Protein AF-A0A6L6IZ62-F1 (afdb_monomer)

Solvent-accessible surface area (backbone atoms only — not comparable to full-atom values): 7075 Å² total; per-residue (Å²): 134,86,84,84,85,83,87,77,83,88,83,83,92,85,78,90,71,79,88,79,75,77,85,78,72,83,79,80,79,74,81,73,84,74,81,73,81,74,70,84,75,71,95,59,83,55,82,90,73,65,80,61,50,78,47,76,45,96,88,47,32,35,36,32,36,42,96,71,54,16,35,40,32,27,46,68,90,47,64,41,81,75,48,75,47,70,59,68,54,87,62,54,58,56,51,45,40,56,57,46,65,77,110

Radius of gyration: 28.33 Å; Cα contacts (8 Å, |Δi|>4): 103; chains: 1; bounding box: 62×55×49 Å

Structure (mmCIF, N/CA/C/O backbone):
data_AF-A0A6L6IZ62-F1
#
_entry.id   AF-A0A6L6IZ62-F1
#
loop_
_atom_site.group_PDB
_atom_site.id
_atom_site.type_symbol
_atom_site.label_atom_id
_atom_site.label_alt_id
_atom_site.label_comp_id
_atom_site.label_asym_id
_atom_site.label_entity_id
_atom_site.label_seq_id
_atom_site.pdbx_PDB_ins_code
_atom_site.Cartn_x
_atom_site.Cartn_y
_atom_site.Cartn_z
_atom_site.occupancy
_atom_site.B_iso_or_equiv
_atom_site.auth_seq_id
_atom_site.auth_comp_id
_atom_site.auth_asym_id
_atom_site.auth_atom_id
_atom_site.pdbx_PDB_model_num
ATOM 1 N N . MET A 1 1 ? -10.190 -38.058 39.379 1.00 40.31 1 MET A N 1
ATOM 2 C CA . MET A 1 1 ? -9.779 -39.456 39.107 1.00 40.31 1 MET A CA 1
ATOM 3 C C .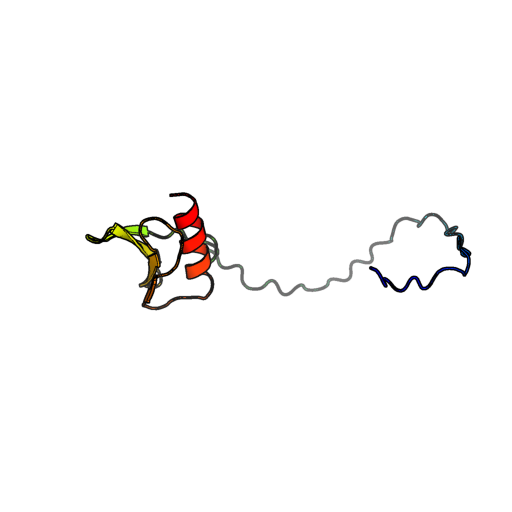 MET A 1 1 ? -9.278 -39.472 37.659 1.00 40.31 1 MET A C 1
ATOM 5 O O . MET A 1 1 ? -10.104 -39.355 36.773 1.00 40.31 1 MET A O 1
ATOM 9 N N . MET A 1 2 ? -8.003 -39.166 37.371 1.00 42.72 2 MET A N 1
ATOM 10 C CA . MET A 1 2 ? -6.815 -40.053 37.411 1.00 42.72 2 MET A CA 1
ATOM 11 C C . MET A 1 2 ? -7.043 -41.255 36.474 1.00 42.72 2 MET A C 1
ATOM 13 O O . MET A 1 2 ? -7.939 -42.040 36.743 1.00 42.72 2 MET A O 1
ATOM 17 N N . THR A 1 3 ? -6.378 -41.355 35.317 1.00 46.62 3 THR A N 1
ATOM 18 C CA . THR A 1 3 ? -5.015 -41.909 35.233 1.00 46.62 3 THR A CA 1
ATOM 19 C C . THR A 1 3 ? -4.121 -41.255 34.167 1.00 46.62 3 THR A C 1
ATOM 21 O O . THR A 1 3 ? -4.279 -41.468 32.966 1.00 46.62 3 THR A O 1
ATOM 24 N N . ILE A 1 4 ? -3.110 -40.541 34.655 1.00 54.00 4 ILE A N 1
ATOM 25 C CA . ILE A 1 4 ? -1.812 -40.318 34.009 1.00 54.00 4 ILE A CA 1
ATOM 26 C C . ILE A 1 4 ? -1.065 -41.660 34.023 1.00 54.00 4 ILE A C 1
ATOM 28 O O . ILE A 1 4 ? -1.072 -42.341 35.048 1.00 54.00 4 ILE A O 1
ATOM 32 N N . ARG A 1 5 ? -0.433 -42.056 32.912 1.00 52.59 5 ARG A N 1
ATOM 33 C CA . ARG A 1 5 ? 0.496 -43.198 32.877 1.00 52.59 5 ARG A CA 1
ATOM 34 C C . ARG A 1 5 ? 1.935 -42.695 33.051 1.00 52.59 5 ARG A C 1
ATOM 36 O O . ARG A 1 5 ? 2.431 -42.035 32.142 1.00 52.59 5 ARG A O 1
ATOM 43 N N . PRO A 1 6 ? 2.611 -43.008 34.169 1.00 51.81 6 PRO A N 1
ATOM 44 C CA . PRO A 1 6 ? 4.042 -42.812 34.321 1.00 51.81 6 PRO A CA 1
ATOM 45 C C . PRO A 1 6 ? 4.764 -44.078 33.842 1.00 51.81 6 PRO A C 1
ATOM 47 O O . PRO A 1 6 ? 4.600 -45.145 34.430 1.00 51.81 6 PRO A O 1
ATOM 50 N N . ILE A 1 7 ? 5.567 -43.983 32.783 1.00 59.22 7 ILE A N 1
ATOM 51 C CA . ILE A 1 7 ? 6.606 -44.987 32.528 1.00 59.22 7 ILE A CA 1
ATOM 52 C C . ILE A 1 7 ? 7.888 -44.400 33.093 1.00 59.22 7 ILE A C 1
ATOM 54 O O . ILE A 1 7 ? 8.516 -43.511 32.524 1.00 59.22 7 ILE A O 1
ATOM 58 N N . ALA A 1 8 ? 8.165 -44.850 34.308 1.00 49.28 8 ALA A N 1
ATOM 59 C CA . ALA A 1 8 ? 9.335 -44.523 35.077 1.00 49.28 8 ALA A CA 1
ATOM 60 C C . ALA A 1 8 ? 10.532 -45.373 34.625 1.00 49.28 8 ALA A C 1
ATOM 62 O O . ALA A 1 8 ? 10.420 -46.588 34.494 1.00 49.28 8 ALA A O 1
ATOM 63 N N . LEU A 1 9 ? 11.670 -44.683 34.561 1.00 51.75 9 LEU A N 1
ATOM 64 C CA . LEU A 1 9 ? 12.990 -45.099 35.037 1.00 51.75 9 LEU A CA 1
ATOM 65 C C . LEU A 1 9 ? 13.869 -46.077 34.228 1.00 51.75 9 LEU A C 1
ATOM 67 O O . LEU A 1 9 ? 13.474 -47.185 33.887 1.00 51.75 9 LEU A O 1
ATOM 71 N N . LEU A 1 10 ? 15.148 -45.658 34.197 1.00 51.25 10 LEU A N 1
ATOM 72 C CA . LEU A 1 10 ? 16.412 -46.388 33.980 1.00 51.25 10 LEU A CA 1
ATOM 73 C C . LEU A 1 10 ? 16.774 -46.554 32.498 1.00 51.25 10 LEU A C 1
ATOM 75 O O . LEU A 1 10 ? 16.051 -47.173 31.737 1.00 51.25 10 LEU A O 1
ATOM 79 N N . ILE A 1 11 ? 17.881 -45.989 32.008 1.00 58.56 11 ILE A N 1
ATOM 80 C CA . ILE A 1 11 ? 19.271 -46.418 32.265 1.00 58.56 11 ILE A CA 1
ATOM 81 C C . ILE A 1 11 ? 20.185 -45.213 31.937 1.00 58.56 11 ILE A C 1
ATOM 83 O O . ILE A 1 11 ? 20.114 -44.652 30.851 1.00 58.56 11 ILE A O 1
ATOM 87 N N . LEU A 1 12 ? 20.822 -44.622 32.950 1.00 53.62 12 LEU A N 1
ATOM 88 C CA . LEU A 1 12 ? 22.243 -44.775 33.305 1.00 53.62 12 LEU A CA 1
ATOM 89 C C . LEU A 1 12 ? 23.196 -43.902 32.446 1.00 53.62 12 LEU A C 1
ATOM 91 O O . LEU A 1 12 ? 23.358 -44.149 31.253 1.00 53.62 12 LEU A O 1
ATOM 95 N N . PRO A 1 13 ? 23.834 -42.884 33.054 1.00 54.25 13 PRO A N 1
ATOM 96 C CA . PRO A 1 13 ? 24.718 -41.944 32.383 1.00 54.25 13 PRO A CA 1
ATOM 97 C C . PRO A 1 13 ? 26.097 -42.580 32.230 1.00 54.25 13 PRO A C 1
ATOM 99 O O . PRO A 1 13 ? 26.696 -42.962 33.227 1.00 54.25 13 PRO A O 1
ATOM 102 N N . LEU A 1 14 ? 26.629 -42.688 31.017 1.00 57.03 14 LEU A N 1
ATOM 103 C CA . LEU A 1 14 ? 28.051 -42.963 30.825 1.00 57.03 14 LEU A CA 1
ATOM 104 C C . LEU A 1 14 ? 28.429 -42.625 29.388 1.00 57.03 14 LEU A C 1
ATOM 106 O O . LEU A 1 14 ? 28.019 -43.328 28.477 1.00 57.03 14 LEU A O 1
ATOM 110 N N . LEU A 1 15 ? 29.172 -41.535 29.207 1.00 54.31 15 LEU A N 1
ATOM 111 C CA . LEU A 1 15 ? 30.310 -41.408 28.288 1.00 54.31 15 LEU A CA 1
ATOM 112 C C . LEU A 1 15 ? 30.721 -39.931 28.259 1.00 54.31 15 LEU A C 1
ATOM 114 O O . LEU A 1 15 ? 30.521 -39.210 27.284 1.00 54.31 15 LEU A O 1
ATOM 118 N N . LEU A 1 16 ? 31.344 -39.496 29.363 1.00 50.41 16 LEU A N 1
ATOM 119 C CA . LEU A 1 16 ? 32.431 -38.520 29.292 1.00 50.41 16 LEU A CA 1
ATOM 120 C C . LEU A 1 16 ? 33.540 -39.168 28.445 1.00 50.41 16 LEU A C 1
ATOM 122 O O . LEU A 1 16 ? 34.473 -39.774 28.968 1.00 50.41 16 LEU A O 1
ATOM 126 N N . ALA A 1 17 ? 33.385 -39.115 27.124 1.00 47.78 17 ALA A N 1
ATOM 127 C CA . ALA A 1 17 ? 34.471 -39.378 26.204 1.00 47.78 17 ALA A CA 1
ATOM 128 C C . ALA A 1 17 ? 35.381 -38.150 26.246 1.00 47.78 17 ALA A C 1
ATOM 130 O O . ALA A 1 17 ? 34.988 -37.043 25.879 1.00 47.78 17 ALA A O 1
ATOM 131 N N . ALA A 1 18 ? 36.570 -38.368 26.792 1.00 49.97 18 ALA A N 1
ATOM 132 C CA . ALA A 1 18 ? 37.653 -37.417 26.879 1.00 49.97 18 ALA A CA 1
ATOM 133 C C . ALA A 1 18 ? 37.929 -36.760 25.514 1.00 49.97 18 ALA A C 1
ATOM 135 O O . ALA A 1 18 ? 38.450 -37.399 24.604 1.00 49.97 18 ALA A O 1
ATOM 136 N N . CYS A 1 19 ? 37.622 -35.468 25.387 1.00 45.03 19 CYS A N 1
ATOM 137 C CA . CYS A 1 19 ? 38.278 -34.604 24.411 1.00 45.03 19 CYS A CA 1
ATOM 138 C C . CYS A 1 19 ? 39.638 -34.204 24.990 1.00 45.03 19 CYS A C 1
ATOM 140 O O . CYS A 1 19 ? 39.808 -33.100 25.497 1.00 45.03 19 CYS A O 1
ATOM 142 N N . GLU A 1 20 ? 40.602 -35.118 24.935 1.00 54.94 20 GLU A N 1
ATOM 143 C CA . GLU A 1 20 ? 42.009 -34.741 24.955 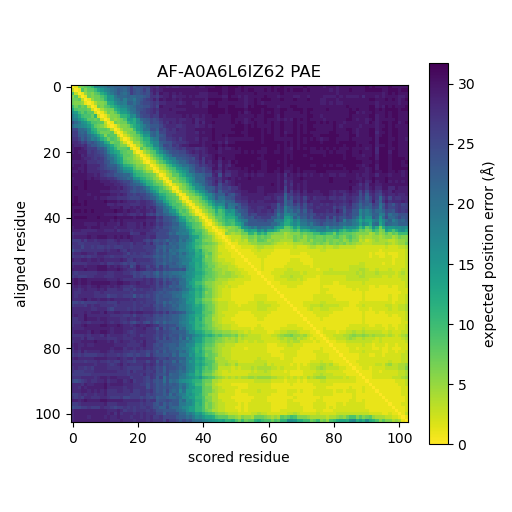1.00 54.94 20 GLU A CA 1
ATOM 144 C C . GLU A 1 20 ? 42.529 -34.928 23.532 1.00 54.94 20 GLU A C 1
ATOM 146 O O . GLU A 1 20 ? 42.747 -36.039 23.051 1.00 54.94 20 GLU A O 1
ATOM 151 N N . THR A 1 21 ? 42.624 -33.830 22.786 1.00 55.78 21 THR A N 1
ATOM 152 C CA . THR A 1 21 ? 43.319 -33.804 21.500 1.00 55.78 21 THR A CA 1
ATOM 153 C C . THR A 1 21 ? 44.046 -32.472 21.381 1.00 55.78 21 THR A C 1
ATOM 155 O O . THR A 1 21 ? 43.483 -31.412 21.641 1.00 55.78 21 THR A O 1
ATOM 158 N N . ALA A 1 22 ? 45.333 -32.610 21.072 1.00 61.78 22 ALA A N 1
ATOM 159 C CA . ALA A 1 22 ? 46.426 -31.650 21.084 1.00 61.78 22 ALA A CA 1
ATOM 160 C C . ALA A 1 22 ? 46.104 -30.216 20.609 1.00 61.78 22 ALA A C 1
ATOM 162 O O . ALA A 1 22 ? 45.235 -30.022 19.756 1.00 61.78 22 ALA A O 1
ATOM 163 N N . PRO A 1 23 ? 46.862 -29.207 21.087 1.00 66.88 23 PRO A N 1
ATOM 164 C CA . PRO A 1 23 ? 46.743 -27.843 20.586 1.00 66.88 23 PRO A CA 1
ATOM 165 C C . PRO A 1 23 ? 47.001 -27.821 19.070 1.00 66.88 23 PRO A C 1
ATOM 167 O O . PRO A 1 23 ? 48.038 -28.324 18.624 1.00 66.88 23 PRO A O 1
ATOM 170 N N . PRO A 1 24 ? 46.095 -27.251 18.259 1.00 62.84 24 PRO A N 1
ATOM 171 C CA . PRO A 1 24 ? 46.362 -27.081 16.844 1.00 62.84 24 PRO A CA 1
ATOM 172 C C . PRO A 1 24 ? 47.490 -26.058 16.686 1.00 62.84 24 PRO A C 1
ATOM 174 O O . PRO A 1 24 ? 47.373 -24.908 17.113 1.00 62.84 24 PRO A O 1
ATOM 177 N N . GLY A 1 25 ? 48.596 -26.479 16.068 1.00 67.06 25 GLY A N 1
ATOM 178 C CA . GLY A 1 25 ? 49.559 -25.544 15.492 1.00 67.06 25 GLY A CA 1
ATOM 179 C C . GLY A 1 25 ? 48.851 -24.607 14.502 1.00 67.06 25 GLY A C 1
ATOM 180 O O . GLY A 1 25 ? 47.797 -24.966 13.966 1.00 67.06 25 GLY A O 1
ATOM 181 N N . PRO A 1 26 ? 49.382 -23.395 14.264 1.00 70.88 26 PRO A N 1
ATOM 182 C CA . PRO A 1 26 ? 48.729 -22.427 13.396 1.00 70.88 26 PRO A CA 1
ATOM 183 C C . PRO A 1 26 ? 48.506 -23.037 12.003 1.00 70.88 26 PRO A C 1
ATOM 185 O O . PRO A 1 26 ? 49.432 -23.638 11.446 1.00 70.88 26 PRO A O 1
ATOM 188 N N . PRO A 1 27 ? 47.299 -22.907 11.423 1.00 62.00 27 PRO A N 1
ATOM 189 C CA . PRO A 1 27 ? 47.046 -23.409 10.086 1.00 62.00 27 PRO A CA 1
ATOM 190 C C . PRO A 1 27 ? 47.961 -22.674 9.106 1.00 62.00 27 PRO A C 1
ATOM 192 O O . PRO A 1 27 ? 47.923 -21.450 8.983 1.00 62.00 27 PRO A O 1
ATOM 195 N N . THR A 1 28 ? 48.793 -23.432 8.395 1.00 61.41 28 THR A N 1
ATOM 196 C CA . THR A 1 28 ? 49.457 -22.938 7.190 1.00 61.41 28 THR A CA 1
ATOM 197 C C . THR A 1 28 ? 48.364 -22.682 6.159 1.00 61.41 28 THR A C 1
ATOM 199 O O . THR A 1 28 ? 47.795 -23.617 5.598 1.00 61.41 28 THR A O 1
ATOM 202 N N . VAL A 1 29 ? 48.016 -21.410 5.963 1.00 63.44 29 VAL A N 1
ATOM 203 C CA . VAL A 1 29 ? 47.036 -20.980 4.963 1.00 63.44 29 VAL A CA 1
ATOM 204 C C . VAL A 1 29 ? 47.667 -21.159 3.585 1.00 63.44 29 VAL 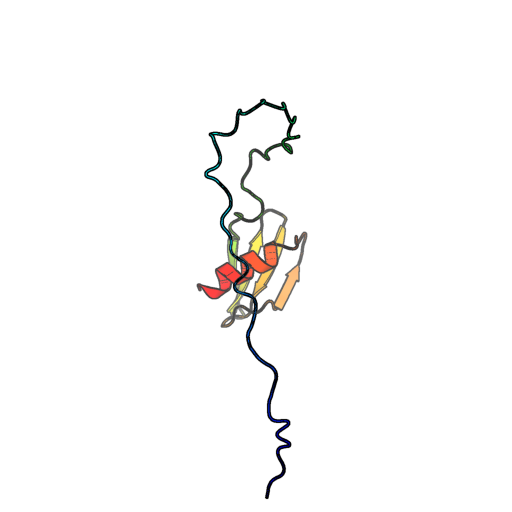A C 1
ATOM 206 O O . VAL A 1 29 ? 48.350 -20.278 3.070 1.00 63.44 29 VAL A O 1
ATOM 209 N N . VAL A 1 30 ? 47.458 -22.329 2.985 1.00 58.81 30 VAL A N 1
ATOM 210 C CA . VAL A 1 30 ? 47.652 -22.514 1.548 1.00 58.81 30 VAL A CA 1
ATOM 211 C C . VAL A 1 30 ? 46.483 -21.800 0.880 1.00 58.81 30 VAL A C 1
ATOM 213 O O . VAL A 1 30 ? 45.346 -22.268 0.934 1.00 58.81 30 VAL A O 1
ATOM 216 N N . GLY A 1 31 ? 46.750 -20.616 0.330 1.00 57.44 31 GLY A N 1
ATOM 217 C CA . GLY A 1 31 ? 45.766 -19.807 -0.381 1.00 57.44 31 GLY A CA 1
ATOM 218 C C . GLY A 1 31 ? 45.282 -20.519 -1.639 1.00 57.44 31 GLY A C 1
ATOM 219 O O . GLY A 1 31 ? 45.828 -20.317 -2.719 1.00 57.44 31 GLY A O 1
ATOM 220 N N . ALA A 1 32 ? 44.253 -21.351 -1.502 1.00 59.59 32 ALA A N 1
ATOM 221 C CA . ALA A 1 32 ? 43.435 -21.769 -2.624 1.00 59.59 32 ALA A CA 1
ATOM 222 C C . ALA A 1 32 ? 42.628 -20.544 -3.069 1.00 59.59 32 ALA A C 1
ATOM 224 O O . ALA A 1 32 ? 41.739 -20.075 -2.355 1.00 59.59 32 ALA A O 1
ATOM 225 N N . THR A 1 33 ? 42.972 -19.986 -4.227 1.00 56.88 33 THR A N 1
ATOM 226 C CA . THR A 1 33 ? 42.202 -18.946 -4.914 1.00 56.88 33 THR A CA 1
ATOM 227 C C . THR A 1 33 ? 40.875 -19.538 -5.378 1.00 56.88 33 THR A C 1
ATOM 229 O O . THR A 1 33 ? 40.683 -19.883 -6.540 1.00 56.88 33 THR A O 1
ATOM 232 N N . THR A 1 34 ? 39.936 -19.672 -4.446 1.00 61.16 34 THR A N 1
ATOM 233 C CA . THR A 1 34 ? 38.528 -19.867 -4.767 1.00 61.16 34 THR A CA 1
ATOM 234 C C . THR A 1 34 ? 38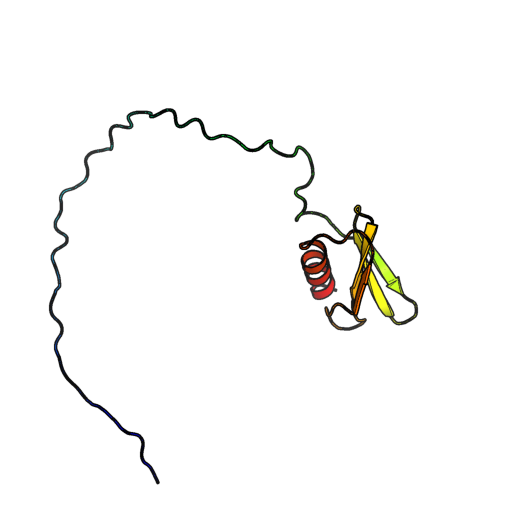.042 -18.564 -5.382 1.00 61.16 34 THR A C 1
ATOM 236 O O . THR A 1 34 ? 37.834 -17.569 -4.688 1.00 61.16 34 THR A O 1
ATOM 239 N N . THR A 1 35 ? 37.898 -18.545 -6.703 1.00 57.81 35 THR A N 1
ATOM 240 C CA . THR A 1 35 ? 37.199 -17.487 -7.429 1.00 57.81 35 THR A CA 1
ATOM 241 C C . THR A 1 35 ? 35.726 -17.518 -7.034 1.00 57.81 35 THR A C 1
ATOM 243 O O . THR A 1 35 ? 34.894 -18.183 -7.647 1.00 57.81 35 THR A O 1
ATOM 246 N N . LEU A 1 36 ? 35.403 -16.798 -5.960 1.00 66.00 36 LEU A N 1
ATOM 247 C CA . LEU A 1 36 ? 34.032 -16.474 -5.599 1.00 66.00 36 LEU A CA 1
ATOM 248 C C . LEU A 1 36 ? 33.449 -15.645 -6.746 1.00 66.00 36 LEU A C 1
ATOM 250 O O . LEU A 1 36 ? 33.878 -14.519 -6.994 1.00 66.00 36 LEU A O 1
ATOM 254 N N . SER A 1 37 ? 32.495 -16.225 -7.471 1.00 61.44 37 SER A N 1
ATOM 255 C CA . SER A 1 37 ? 31.678 -15.478 -8.422 1.00 61.44 37 SER A CA 1
ATOM 256 C C . SER A 1 37 ? 30.822 -14.505 -7.619 1.00 61.44 37 SER A C 1
ATOM 258 O O . SER A 1 37 ? 29.805 -14.880 -7.042 1.00 61.44 37 SER A O 1
ATOM 260 N N . VAL A 1 38 ? 31.290 -13.264 -7.513 1.00 64.69 38 VAL A N 1
ATOM 261 C CA . VAL A 1 38 ? 30.528 -12.155 -6.944 1.00 64.69 38 VAL A CA 1
ATOM 262 C C . VAL A 1 38 ? 29.384 -11.871 -7.911 1.00 64.69 38 VAL A C 1
ATOM 264 O O . VAL A 1 38 ? 29.615 -11.427 -9.036 1.00 64.69 38 VAL A O 1
ATOM 267 N N . SER A 1 39 ? 28.151 -12.169 -7.493 1.00 67.56 39 SER A N 1
ATOM 268 C CA . SER A 1 39 ? 26.953 -11.719 -8.202 1.00 67.56 39 SER A CA 1
ATOM 269 C C . SER A 1 39 ? 27.048 -10.208 -8.424 1.00 67.56 39 SER A C 1
ATOM 271 O O . SER A 1 39 ? 27.498 -9.507 -7.512 1.00 67.56 39 SER A O 1
ATOM 273 N N . PRO A 1 40 ? 26.651 -9.693 -9.602 1.00 62.03 40 PRO A N 1
ATOM 274 C CA . PRO A 1 40 ? 26.759 -8.275 -9.906 1.00 62.03 40 PRO A CA 1
ATOM 275 C C . PRO A 1 40 ? 26.094 -7.468 -8.792 1.00 62.03 40 PRO A C 1
ATOM 277 O O . PRO A 1 40 ? 24.900 -7.601 -8.524 1.00 62.03 40 PRO A O 1
ATOM 280 N N . GLN A 1 41 ? 26.908 -6.678 -8.101 1.00 58.25 41 GLN A N 1
ATOM 281 C CA . GLN A 1 41 ? 26.478 -5.836 -7.002 1.00 58.25 41 GLN A CA 1
ATOM 282 C C . GLN A 1 41 ? 25.564 -4.762 -7.598 1.00 58.25 41 GLN A C 1
ATOM 284 O O . GLN A 1 41 ? 26.034 -3.877 -8.309 1.00 58.25 41 GLN A O 1
ATOM 289 N N . GLN A 1 42 ? 24.250 -4.885 -7.385 1.00 62.97 42 GLN A N 1
ATOM 290 C CA . GLN A 1 42 ? 23.290 -3.877 -7.833 1.00 62.97 42 GLN A CA 1
ATOM 291 C C . GLN A 1 42 ? 23.677 -2.533 -7.205 1.00 62.97 42 GLN A C 1
ATOM 293 O O . GLN A 1 42 ? 23.657 -2.381 -5.987 1.00 62.97 42 GLN A O 1
ATOM 298 N N . THR A 1 43 ? 24.040 -1.555 -8.035 1.00 65.06 43 THR A N 1
ATOM 299 C CA . THR A 1 43 ? 24.504 -0.217 -7.622 1.00 65.06 43 THR A CA 1
ATOM 300 C C . THR A 1 43 ? 23.363 0.710 -7.170 1.00 65.06 43 THR A C 1
ATOM 302 O O . THR A 1 43 ? 23.486 1.930 -7.241 1.00 65.06 43 THR A O 1
ATOM 305 N N . GLY A 1 44 ? 22.235 0.144 -6.736 1.00 69.88 44 GLY A N 1
ATOM 306 C CA . GLY A 1 44 ? 21.038 0.862 -6.299 1.00 69.88 44 GLY A CA 1
ATOM 307 C C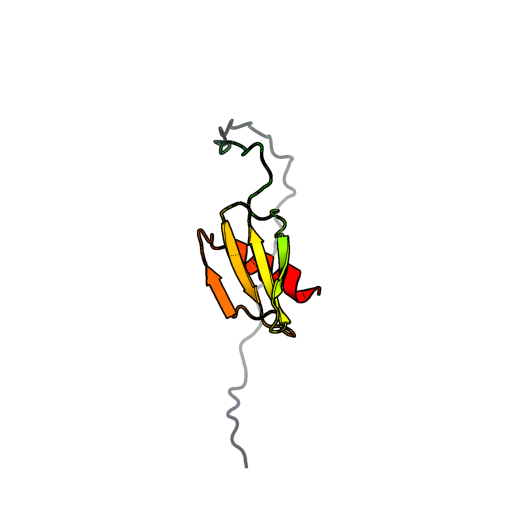 . GLY A 1 44 ? 20.626 0.486 -4.872 1.00 69.88 44 GLY A C 1
ATOM 308 O O . GLY A 1 44 ? 21.254 -0.386 -4.266 1.00 69.88 44 GLY A O 1
ATOM 309 N N . PRO A 1 45 ? 19.578 1.131 -4.323 1.00 72.25 45 PRO A N 1
ATOM 310 C CA . PRO A 1 45 ? 18.973 0.709 -3.065 1.00 72.25 45 PRO A CA 1
ATOM 311 C C . PRO A 1 45 ? 18.668 -0.783 -3.131 1.00 72.25 45 PRO A C 1
ATOM 313 O O . PRO A 1 45 ? 18.155 -1.267 -4.147 1.00 72.25 45 PRO A O 1
ATOM 316 N N . ARG A 1 46 ? 19.005 -1.528 -2.073 1.00 82.69 46 ARG A N 1
ATOM 317 C CA . ARG A 1 46 ? 18.611 -2.936 -2.033 1.00 82.69 46 ARG A CA 1
ATOM 318 C C . ARG A 1 46 ? 17.081 -2.978 -2.086 1.00 82.69 46 ARG A C 1
ATOM 320 O O . ARG A 1 46 ? 16.461 -2.179 -1.390 1.00 82.69 46 ARG A O 1
ATOM 327 N N . PRO A 1 47 ? 16.467 -3.893 -2.852 1.00 82.00 47 PRO A N 1
ATOM 328 C CA . PRO A 1 47 ? 15.011 -3.933 -3.004 1.00 82.00 47 PRO A CA 1
ATOM 329 C C . PRO A 1 47 ? 14.237 -3.958 -1.675 1.00 82.00 47 PRO A C 1
ATOM 331 O O . P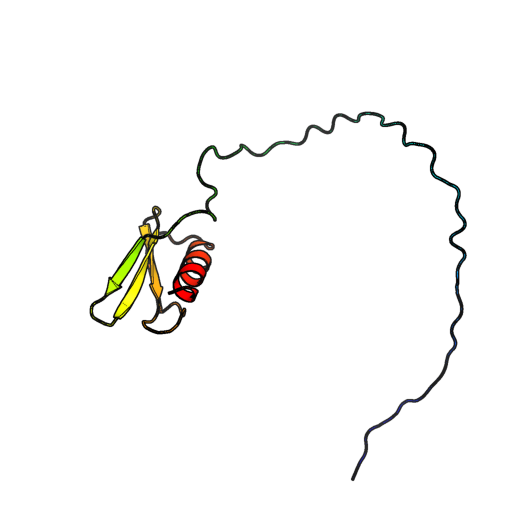RO A 1 47 ? 13.191 -3.335 -1.558 1.00 82.00 47 PRO A O 1
ATOM 334 N N . MET A 1 48 ? 14.782 -4.611 -0.641 1.00 83.88 48 MET A N 1
ATOM 335 C CA . MET A 1 48 ? 14.163 -4.660 0.692 1.00 83.88 48 MET A CA 1
ATOM 336 C C . MET A 1 48 ? 14.341 -3.389 1.542 1.00 83.88 48 MET A C 1
ATOM 338 O O . MET A 1 48 ? 13.703 -3.278 2.582 1.00 83.88 48 MET A O 1
ATOM 342 N N . ASP A 1 49 ? 15.175 -2.439 1.113 1.00 86.69 49 ASP A N 1
ATOM 343 C CA . ASP A 1 49 ? 15.379 -1.141 1.775 1.00 86.69 49 ASP A CA 1
ATOM 344 C C . ASP A 1 49 ? 14.509 -0.030 1.139 1.00 86.69 49 ASP A C 1
ATOM 346 O O . ASP A 1 49 ? 14.728 1.159 1.382 1.00 86.69 49 ASP A O 1
ATOM 350 N N . GLU A 1 50 ? 13.547 -0.389 0.281 1.00 91.50 50 GLU A N 1
ATOM 351 C CA . GLU A 1 50 ? 12.606 0.562 -0.311 1.00 91.50 50 GLU A CA 1
ATOM 352 C C . GLU A 1 50 ? 11.675 1.168 0.755 1.00 91.50 50 GLU A C 1
ATOM 354 O O . GLU A 1 50 ? 11.174 0.477 1.643 1.00 91.50 50 GLU A O 1
ATOM 359 N N . VAL A 1 51 ? 11.411 2.473 0.643 1.00 95.06 51 VAL A N 1
ATOM 360 C CA . VAL A 1 51 ? 10.513 3.210 1.541 1.00 95.06 51 VAL A CA 1
ATOM 361 C C . VAL A 1 51 ? 9.197 3.503 0.811 1.00 95.06 51 VAL A C 1
ATOM 363 O O . VAL A 1 51 ? 9.219 4.250 -0.172 1.00 95.06 51 VAL A O 1
ATOM 366 N N . PRO A 1 52 ? 8.049 2.966 1.265 1.00 96.69 52 PRO A N 1
ATOM 367 C CA . PRO A 1 52 ? 6.772 3.208 0.612 1.00 96.69 52 PRO A CA 1
ATOM 368 C C . PRO A 1 52 ? 6.259 4.626 0.874 1.00 96.69 52 PRO A C 1
ATOM 370 O O . PRO A 1 52 ? 6.436 5.197 1.951 1.00 96.69 52 PRO A O 1
ATOM 373 N N . GLN A 1 53 ? 5.536 5.175 -0.096 1.00 97.81 53 GLN A N 1
ATOM 374 C CA . GLN A 1 53 ? 4.775 6.407 0.078 1.00 97.81 53 GLN A CA 1
ATOM 375 C C . GLN A 1 53 ? 3.423 6.097 0.721 1.00 97.81 53 GLN A C 1
ATOM 377 O O . GLN A 1 53 ? 2.626 5.343 0.162 1.00 97.81 53 GLN A O 1
ATOM 382 N N . GLN A 1 54 ? 3.150 6.698 1.878 1.00 97.44 54 GLN A N 1
ATOM 383 C CA . GLN A 1 54 ? 1.879 6.536 2.580 1.00 97.44 54 GLN A CA 1
ATOM 384 C C . GLN A 1 54 ? 0.863 7.614 2.172 1.00 97.44 54 GLN A C 1
ATOM 386 O O . GLN A 1 54 ? 1.190 8.795 2.072 1.00 97.44 54 GLN A O 1
ATOM 391 N N . SER A 1 55 ? -0.398 7.215 2.003 1.00 97.50 55 SER A N 1
ATOM 392 C CA . SER A 1 55 ? -1.552 8.116 1.889 1.00 97.50 55 SER A CA 1
ATOM 393 C C . SER A 1 55 ? -2.769 7.544 2.623 1.00 97.50 55 SER A C 1
ATOM 395 O O . SER A 1 55 ? -2.846 6.339 2.857 1.00 97.50 55 SER A O 1
ATOM 397 N N . LEU A 1 56 ? -3.714 8.403 3.012 1.00 97.31 56 LEU A N 1
ATOM 398 C CA . LEU A 1 56 ? -4.939 8.008 3.713 1.00 97.31 56 LEU A CA 1
ATOM 399 C C . LEU A 1 56 ? -6.149 8.145 2.783 1.00 97.31 56 LEU A C 1
ATOM 401 O O . LEU A 1 56 ? -6.327 9.172 2.128 1.00 97.31 56 LEU A O 1
ATOM 405 N N . MET A 1 57 ? -6.994 7.121 2.741 1.00 96.62 57 MET A N 1
ATOM 406 C CA . MET A 1 57 ? -8.255 7.130 2.005 1.00 96.62 57 MET A CA 1
ATOM 407 C C . MET A 1 57 ? -9.392 7.746 2.841 1.00 96.62 57 MET A C 1
ATOM 409 O O . MET A 1 57 ? -9.316 7.772 4.071 1.00 96.62 57 MET A O 1
ATOM 413 N N . PRO A 1 58 ? -10.496 8.198 2.212 1.00 97.44 58 PRO A N 1
ATOM 414 C CA . PRO A 1 58 ? -11.634 8.789 2.930 1.00 97.44 58 PRO A CA 1
ATOM 415 C C . PRO A 1 58 ? -12.300 7.859 3.956 1.00 97.44 58 PRO A C 1
ATOM 417 O O . PRO A 1 58 ? -12.891 8.324 4.924 1.00 97.44 58 PRO A O 1
ATOM 420 N N . ASN A 1 59 ? -12.205 6.543 3.755 1.00 95.62 59 ASN A N 1
ATOM 421 C CA . ASN A 1 59 ? -12.691 5.513 4.679 1.00 95.62 59 ASN A CA 1
ATOM 422 C C . ASN A 1 59 ? -11.710 5.222 5.838 1.00 95.62 59 ASN A C 1
ATOM 424 O O . ASN A 1 59 ? -11.975 4.347 6.663 1.00 95.62 59 ASN A O 1
ATOM 428 N N . GLY A 1 60 ? -10.582 5.935 5.900 1.00 96.25 60 GLY A N 1
ATOM 429 C CA . GLY A 1 60 ? -9.524 5.752 6.889 1.00 96.25 60 GLY A CA 1
ATOM 430 C C . GLY A 1 60 ? -8.534 4.637 6.559 1.00 96.25 60 GLY A C 1
ATOM 431 O O . GLY A 1 60 ? -7.627 4.402 7.352 1.00 96.25 60 GLY A O 1
ATOM 432 N N . GLU A 1 61 ? -8.684 3.927 5.438 1.00 97.88 61 GLU A N 1
ATOM 433 C CA . GLU A 1 61 ? -7.684 2.947 5.009 1.00 97.88 61 GLU A CA 1
ATOM 434 C C . GLU A 1 61 ? -6.376 3.647 4.644 1.00 97.88 61 GLU A C 1
ATOM 436 O O . GLU A 1 61 ? -6.364 4.777 4.151 1.00 97.88 61 GLU A O 1
ATOM 441 N N . ARG A 1 62 ? -5.260 2.965 4.890 1.00 98.00 62 ARG A N 1
ATOM 442 C CA . ARG A 1 62 ? -3.922 3.474 4.590 1.00 98.00 62 ARG A CA 1
ATOM 443 C C . ARG A 1 62 ? -3.404 2.793 3.336 1.00 98.00 62 ARG A C 1
ATOM 445 O O . ARG A 1 62 ? -3.446 1.571 3.241 1.00 98.00 62 ARG A O 1
ATOM 452 N N . VAL A 1 63 ? -2.903 3.565 2.384 1.00 98.25 63 VAL A N 1
ATOM 453 C CA . VAL A 1 63 ? -2.316 3.053 1.144 1.00 98.25 63 VAL A CA 1
ATOM 454 C C . VAL A 1 63 ? -0.815 3.274 1.182 1.00 98.25 63 VAL A C 1
ATOM 456 O O . VAL A 1 63 ? -0.371 4.407 1.351 1.00 98.25 63 VAL A O 1
ATOM 459 N N . TYR A 1 64 ? -0.059 2.200 0.975 1.00 98.25 64 TYR A N 1
ATOM 460 C CA . TYR A 1 64 ? 1.394 2.199 0.839 1.00 98.25 64 TYR A CA 1
ATOM 461 C C . TYR A 1 64 ? 1.753 1.923 -0.622 1.00 98.25 64 TYR A C 1
ATOM 463 O O . TYR A 1 64 ? 1.479 0.837 -1.137 1.00 98.25 64 TYR A O 1
ATOM 471 N N . GLY A 1 65 ? 2.297 2.930 -1.303 1.00 97.88 65 GLY A N 1
ATOM 472 C CA . GLY A 1 65 ? 2.709 2.867 -2.704 1.00 97.88 65 GLY A CA 1
ATOM 473 C C . GLY A 1 65 ? 4.217 2.677 -2.863 1.00 97.88 65 GLY A C 1
ATOM 474 O O . GLY A 1 65 ? 4.994 3.313 -2.154 1.00 97.88 65 GLY A O 1
ATOM 475 N N . PHE A 1 66 ? 4.613 1.839 -3.818 1.00 97.50 66 PHE A N 1
ATOM 476 C CA . PHE A 1 66 ? 6.006 1.522 -4.151 1.00 97.50 66 PHE A CA 1
ATOM 477 C C . PHE A 1 66 ? 6.363 2.039 -5.550 1.00 97.50 66 PHE A C 1
ATOM 479 O O . PHE A 1 66 ? 5.481 2.244 -6.391 1.00 97.50 66 PHE A O 1
ATOM 486 N N . ALA A 1 67 ? 7.654 2.222 -5.832 1.00 94.88 67 ALA A N 1
ATOM 487 C CA . ALA A 1 67 ? 8.147 2.747 -7.109 1.00 94.88 67 ALA A CA 1
ATOM 488 C C . ALA A 1 67 ? 7.814 1.832 -8.299 1.00 94.88 67 ALA A C 1
ATOM 490 O O . ALA A 1 67 ? 7.627 2.302 -9.420 1.00 94.88 67 ALA A O 1
ATOM 491 N N . SER A 1 68 ? 7.669 0.531 -8.040 1.00 93.69 68 SER A N 1
ATOM 492 C CA . SER A 1 68 ? 7.172 -0.478 -8.987 1.00 93.69 68 SER A CA 1
ATOM 493 C C . SER A 1 68 ?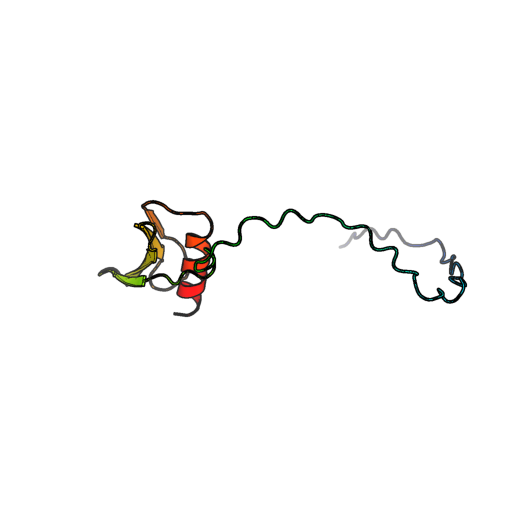 5.732 -0.233 -9.464 1.00 93.69 68 SER A C 1
ATOM 495 O O . SER A 1 68 ? 5.279 -0.859 -10.420 1.00 93.69 68 SER A O 1
ATOM 497 N N . GLY A 1 69 ? 4.984 0.651 -8.797 1.00 96.06 69 GLY A N 1
ATOM 498 C CA . GLY A 1 69 ? 3.548 0.823 -8.996 1.00 96.06 69 GLY A CA 1
ATOM 499 C C . GLY A 1 69 ? 2.699 -0.159 -8.184 1.00 96.06 69 GLY A C 1
ATOM 500 O O . GLY A 1 69 ? 1.474 -0.149 -8.321 1.00 96.06 69 GLY A O 1
ATOM 501 N N . CYS A 1 70 ? 3.310 -0.992 -7.331 1.00 98.12 70 CYS A N 1
ATOM 502 C CA . CYS A 1 70 ? 2.572 -1.750 -6.325 1.00 98.12 70 CYS A CA 1
ATOM 503 C C . CYS A 1 70 ? 1.895 -0.801 -5.329 1.00 98.12 70 CYS A C 1
ATOM 505 O O . CYS A 1 70 ? 2.488 0.181 -4.875 1.00 98.12 70 CYS A O 1
ATOM 507 N N . ARG A 1 71 ? 0.656 -1.117 -4.957 1.00 98.25 71 ARG A N 1
ATOM 508 C CA . ARG A 1 71 ? -0.067 -0.472 -3.865 1.00 98.25 71 ARG A CA 1
ATOM 509 C C . ARG A 1 71 ? -0.619 -1.522 -2.918 1.00 98.25 71 ARG A C 1
ATOM 511 O O . ARG A 1 71 ? -1.385 -2.391 -3.336 1.00 98.25 71 ARG A O 1
ATOM 518 N N . ILE A 1 72 ? -0.298 -1.374 -1.641 1.00 98.25 72 ILE A N 1
ATOM 519 C CA . ILE A 1 72 ? -0.821 -2.198 -0.555 1.00 98.25 72 ILE A CA 1
ATOM 520 C C . ILE A 1 72 ? -1.798 -1.349 0.257 1.00 98.25 72 ILE A C 1
ATOM 522 O O . ILE A 1 72 ? -1.438 -0.280 0.751 1.00 98.25 72 ILE A O 1
ATOM 526 N N . VAL A 1 73 ? -3.038 -1.811 0.393 1.00 98.38 73 VAL A N 1
ATOM 527 C CA . VAL A 1 73 ? -4.060 -1.163 1.225 1.00 98.38 73 VAL A CA 1
ATOM 528 C C . VAL A 1 73 ? -4.115 -1.871 2.570 1.00 98.38 73 VAL A C 1
ATOM 530 O O . VAL A 1 73 ? -4.288 -3.088 2.627 1.00 98.38 73 VAL A O 1
ATOM 533 N N . ILE A 1 74 ? -3.984 -1.108 3.649 1.00 98.38 74 ILE A N 1
ATOM 534 C CA . ILE A 1 74 ? -3.984 -1.567 5.034 1.00 98.38 74 ILE A CA 1
ATOM 535 C C . ILE A 1 74 ? -5.202 -1.001 5.770 1.00 98.38 74 ILE A C 1
ATOM 537 O O . ILE A 1 74 ? -5.610 0.145 5.560 1.00 98.38 74 ILE A O 1
ATOM 541 N N . ALA A 1 75 ? -5.778 -1.806 6.662 1.00 97.69 75 ALA A N 1
ATOM 542 C CA . ALA A 1 75 ? -6.918 -1.413 7.479 1.00 97.69 75 ALA A CA 1
ATOM 543 C C . ALA A 1 75 ? -6.616 -0.190 8.388 1.00 97.69 75 ALA A C 1
ATOM 545 O O . ALA A 1 75 ? -5.490 -0.023 8.854 1.00 97.69 75 ALA A O 1
ATOM 546 N N . PRO A 1 76 ? -7.624 0.631 8.749 1.00 95.06 76 PRO A N 1
ATOM 547 C CA . PRO A 1 76 ? -7.403 1.913 9.435 1.00 95.06 76 PRO A CA 1
ATOM 548 C C . PRO A 1 76 ? -6.719 1.844 10.808 1.00 95.06 76 PRO A C 1
ATOM 550 O O . PRO A 1 76 ? -6.033 2.776 11.211 1.00 95.06 76 PRO A O 1
ATOM 553 N N . ARG A 1 77 ? -6.961 0.773 11.576 1.00 91.25 77 ARG A N 1
ATOM 554 C CA . ARG A 1 77 ? -6.536 0.654 12.989 1.00 91.25 77 ARG A CA 1
ATOM 555 C C . ARG A 1 77 ? -5.671 -0.570 13.273 1.00 91.25 77 ARG A C 1
ATOM 557 O O . ARG A 1 77 ? -5.421 -0.891 14.431 1.00 91.25 77 ARG A O 1
ATOM 564 N N . ARG A 1 78 ? -5.312 -1.330 12.241 1.00 94.62 78 ARG A N 1
ATOM 565 C CA . ARG A 1 78 ? -4.562 -2.583 12.368 1.00 94.62 78 ARG A CA 1
ATOM 566 C C . ARG A 1 78 ? -3.648 -2.725 11.162 1.00 94.62 78 ARG A C 1
ATOM 568 O O . ARG A 1 78 ? -4.083 -2.450 10.051 1.00 94.62 78 ARG A O 1
ATOM 575 N N . ALA A 1 79 ? -2.439 -3.238 11.369 1.00 95.75 79 ALA A N 1
ATOM 576 C CA . ALA A 1 79 ? -1.536 -3.634 10.292 1.00 95.75 79 ALA A CA 1
ATOM 577 C C . ALA A 1 79 ? -2.019 -4.944 9.639 1.00 95.75 79 ALA A C 1
ATOM 579 O O . ALA A 1 79 ? -1.433 -6.007 9.814 1.00 95.75 79 ALA A O 1
ATOM 580 N N . VAL A 1 80 ? -3.161 -4.882 8.955 1.00 96.81 80 VAL A N 1
ATOM 581 C CA . VAL A 1 80 ? -3.759 -5.998 8.216 1.00 96.81 80 VAL A CA 1
ATOM 582 C C . VAL A 1 80 ? -3.973 -5.551 6.781 1.00 96.81 80 VAL A C 1
ATOM 584 O O . VAL A 1 80 ? -4.624 -4.533 6.541 1.00 96.81 80 VAL A O 1
ATOM 587 N N . VAL A 1 81 ? -3.421 -6.319 5.842 1.00 97.50 81 VAL A N 1
ATOM 588 C CA . VAL A 1 81 ? -3.597 -6.089 4.406 1.00 97.50 81 VAL A CA 1
ATOM 589 C C . VAL A 1 81 ? -5.038 -6.379 4.011 1.00 97.50 81 VAL A C 1
ATOM 591 O O . VAL A 1 81 ? -5.548 -7.466 4.268 1.00 97.50 81 VAL A O 1
ATOM 594 N N . GLN A 1 82 ? -5.664 -5.401 3.366 1.00 98.06 82 GLN A N 1
ATOM 595 C CA . GLN A 1 82 ? -7.010 -5.487 2.805 1.00 98.06 82 GLN A CA 1
ATOM 596 C C . GLN A 1 82 ? -6.966 -5.863 1.325 1.00 98.06 82 GLN A C 1
ATOM 598 O O . GLN A 1 82 ? -7.760 -6.679 0.865 1.00 98.06 82 GLN A O 1
ATOM 603 N N . SER A 1 83 ? -6.037 -5.272 0.571 1.00 97.94 83 SER A N 1
ATOM 604 C CA . SER A 1 83 ? -5.867 -5.565 -0.853 1.00 97.94 83 SER A CA 1
ATOM 605 C C . SER A 1 83 ? -4.480 -5.182 -1.351 1.00 97.94 83 SER A C 1
ATOM 607 O O . SER A 1 83 ? -3.841 -4.288 -0.794 1.00 97.94 83 SER A O 1
ATOM 609 N N . GLU A 1 84 ? -4.068 -5.818 -2.442 1.00 98.06 84 GLU A N 1
ATOM 610 C CA . GLU A 1 84 ? -2.824 -5.555 -3.161 1.00 98.06 84 GLU A CA 1
ATOM 611 C C . GLU A 1 84 ? -3.164 -5.312 -4.636 1.00 98.06 84 GLU A C 1
ATOM 613 O O . GLU A 1 84 ? -4.034 -5.984 -5.195 1.00 98.06 84 GLU A O 1
ATOM 618 N N . ALA A 1 85 ? -2.523 -4.329 -5.268 1.00 97.81 85 ALA A N 1
ATOM 619 C CA . ALA A 1 85 ? -2.759 -4.002 -6.672 1.00 97.81 85 ALA A CA 1
ATOM 620 C C . ALA A 1 85 ? -1.483 -3.504 -7.359 1.00 97.81 85 ALA A C 1
ATOM 622 O O . ALA A 1 85 ? -0.687 -2.794 -6.750 1.00 97.81 85 ALA A O 1
ATOM 623 N N . GLY A 1 86 ? -1.332 -3.808 -8.650 1.00 96.88 86 GLY A N 1
ATOM 624 C CA . GLY A 1 86 ? -0.168 -3.410 -9.448 1.00 96.88 86 GLY A CA 1
ATOM 625 C C . GLY A 1 86 ? 0.941 -4.466 -9.461 1.00 96.88 86 GLY A C 1
ATOM 626 O O . GLY A 1 86 ? 0.681 -5.650 -9.258 1.00 96.88 86 GLY A O 1
ATOM 627 N N . ALA A 1 87 ? 2.175 -4.038 -9.739 1.00 96.19 87 ALA A N 1
ATOM 628 C CA . ALA A 1 87 ? 3.343 -4.915 -9.847 1.00 96.19 87 ALA A CA 1
ATOM 629 C C . ALA A 1 87 ? 3.962 -5.190 -8.466 1.00 96.19 87 ALA A C 1
ATOM 631 O O . ALA A 1 87 ? 4.999 -4.634 -8.103 1.00 96.19 87 ALA A O 1
ATOM 632 N N . CYS A 1 88 ? 3.275 -5.999 -7.660 1.00 96.81 88 CYS A N 1
ATOM 633 C CA . CYS A 1 88 ? 3.714 -6.320 -6.308 1.00 96.81 88 CYS A CA 1
ATOM 634 C C . CYS A 1 88 ? 4.701 -7.491 -6.279 1.00 96.81 88 CYS A C 1
ATOM 636 O O . CYS A 1 88 ? 4.356 -8.618 -6.619 1.00 96.81 88 CYS A O 1
ATOM 638 N N . GLU A 1 89 ? 5.918 -7.210 -5.818 1.00 95.00 89 GLU A N 1
ATOM 639 C CA . GLU A 1 89 ? 6.899 -8.209 -5.414 1.00 95.00 89 GLU A CA 1
ATOM 640 C C . GLU A 1 89 ? 6.587 -8.753 -4.015 1.00 95.00 89 GLU A C 1
ATOM 642 O O . GLU A 1 89 ? 5.966 -8.073 -3.191 1.00 95.00 89 GLU A O 1
ATOM 647 N N . LEU A 1 90 ? 7.083 -9.960 -3.720 1.00 90.88 90 LEU A N 1
ATOM 648 C CA . LEU A 1 90 ? 6.828 -10.659 -2.451 1.00 90.88 90 LEU A CA 1
ATOM 649 C C . LEU A 1 90 ? 7.193 -9.823 -1.212 1.00 90.88 90 LEU A C 1
ATOM 651 O O . LEU A 1 90 ? 6.526 -9.930 -0.187 1.00 90.88 90 LEU A O 1
ATOM 655 N N . TYR A 1 91 ? 8.218 -8.972 -1.306 1.00 94.31 91 TYR A N 1
ATOM 656 C CA . TYR A 1 91 ? 8.708 -8.173 -0.182 1.00 94.31 91 TYR A CA 1
ATOM 657 C C . T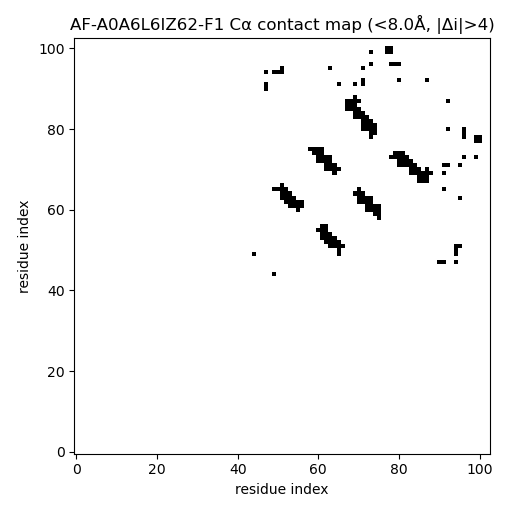YR A 1 91 ? 7.919 -6.871 0.056 1.00 94.31 91 TYR A C 1
ATOM 659 O O . TYR A 1 91 ? 7.984 -6.328 1.158 1.00 94.31 91 TYR A O 1
ATOM 667 N N . HIS A 1 92 ? 7.148 -6.357 -0.915 1.00 97.50 92 HIS A N 1
ATOM 668 C CA . HIS A 1 92 ? 6.417 -5.090 -0.734 1.00 97.50 92 HIS A CA 1
ATOM 669 C C . HIS A 1 92 ? 5.373 -5.188 0.380 1.00 97.50 92 HIS A C 1
ATOM 671 O O . HIS A 1 92 ? 5.194 -4.255 1.162 1.00 97.50 92 HIS A O 1
ATOM 677 N N . ARG A 1 93 ? 4.693 -6.333 0.485 1.00 96.56 93 ARG A N 1
ATOM 678 C CA . ARG A 1 93 ? 3.721 -6.577 1.551 1.00 96.56 93 ARG A CA 1
ATOM 679 C C . ARG A 1 93 ? 4.367 -6.497 2.932 1.00 96.56 93 ARG A C 1
ATOM 681 O O . ARG A 1 93 ? 3.811 -5.857 3.823 1.00 96.56 93 ARG A O 1
ATOM 688 N N . ASP A 1 94 ? 5.514 -7.141 3.107 1.00 96.00 94 ASP A N 1
ATOM 689 C CA . ASP A 1 94 ? 6.203 -7.191 4.396 1.00 96.00 94 ASP A CA 1
ATOM 690 C C . ASP A 1 94 ? 6.715 -5.805 4.797 1.00 96.00 94 ASP A C 1
ATOM 692 O O . ASP A 1 94 ? 6.525 -5.386 5.940 1.00 96.00 94 ASP A O 1
ATOM 696 N N . ILE A 1 95 ? 7.255 -5.046 3.837 1.00 96.38 95 ILE A N 1
ATOM 697 C CA . ILE A 1 95 ? 7.628 -3.642 4.046 1.00 96.38 95 ILE A CA 1
ATOM 698 C C . ILE A 1 95 ? 6.397 -2.821 4.454 1.00 96.38 95 ILE A C 1
ATOM 700 O O . ILE A 1 95 ? 6.430 -2.127 5.468 1.00 96.38 95 ILE A O 1
ATOM 704 N N . ALA A 1 96 ? 5.285 -2.916 3.719 1.00 97.00 96 ALA A N 1
ATOM 705 C CA . ALA A 1 96 ? 4.069 -2.167 4.038 1.00 97.00 96 ALA A CA 1
ATOM 706 C C . ALA A 1 96 ? 3.540 -2.489 5.446 1.00 97.00 96 ALA A C 1
ATOM 708 O O . ALA A 1 96 ? 3.146 -1.582 6.177 1.00 97.00 96 ALA A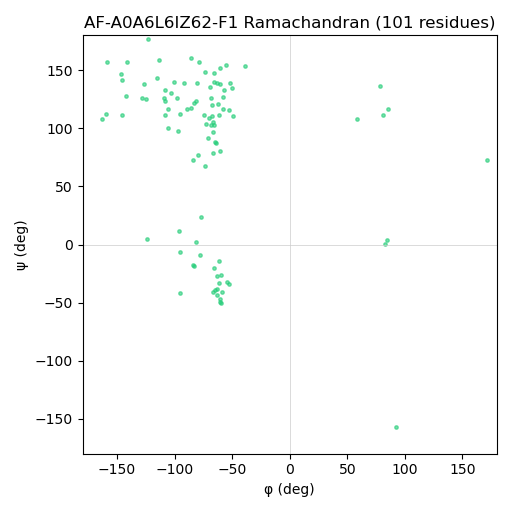 O 1
ATOM 709 N N . LEU A 1 97 ? 3.564 -3.763 5.850 1.00 96.62 97 LEU A N 1
ATOM 710 C CA . LEU A 1 97 ? 3.166 -4.192 7.192 1.00 96.62 97 LEU A CA 1
ATOM 711 C C . LEU A 1 97 ? 4.096 -3.652 8.282 1.00 96.62 97 LEU A C 1
ATOM 713 O O . LEU A 1 97 ? 3.609 -3.243 9.337 1.00 96.62 97 LEU A O 1
ATOM 717 N N . LEU A 1 98 ? 5.405 -3.607 8.024 1.00 95.75 98 LEU A N 1
ATOM 718 C CA . LEU A 1 98 ? 6.382 -3.037 8.946 1.00 95.75 98 LEU A CA 1
ATOM 719 C C . LEU A 1 98 ? 6.088 -1.554 9.208 1.00 95.75 98 LEU A C 1
ATOM 721 O O . LEU A 1 98 ? 5.942 -1.166 10.367 1.00 95.75 98 LEU A O 1
ATOM 725 N N . TYR A 1 99 ? 5.887 -0.753 8.157 1.00 95.25 99 TYR A N 1
ATOM 726 C CA . TYR A 1 99 ? 5.508 0.661 8.293 1.00 95.25 99 TYR A CA 1
ATOM 727 C C . TYR A 1 99 ? 4.142 0.835 8.968 1.00 95.25 99 TYR A C 1
ATOM 729 O O . TYR A 1 99 ? 3.997 1.641 9.880 1.00 95.25 99 TYR A O 1
ATOM 737 N N . ALA A 1 100 ? 3.153 0.028 8.586 1.00 96.38 100 ALA A N 1
ATOM 738 C CA . ALA A 1 100 ? 1.811 0.081 9.155 1.00 96.38 100 ALA A CA 1
ATOM 739 C C . ALA A 1 100 ? 1.723 -0.304 10.636 1.00 96.38 100 ALA A C 1
ATOM 741 O O . ALA A 1 100 ? 0.710 -0.011 11.271 1.00 96.38 100 ALA A O 1
ATOM 742 N N . SER A 1 101 ? 2.714 -1.026 11.159 1.00 93.56 101 SER A N 1
ATOM 743 C CA . SER A 1 101 ? 2.759 -1.432 12.565 1.00 93.56 101 SER A CA 1
ATOM 744 C C . SER A 1 101 ? 3.347 -0.363 13.491 1.00 93.56 101 SER A C 1
ATOM 746 O O . SER A 1 101 ? 3.134 -0.444 14.699 1.00 93.56 101 SER A O 1
ATOM 748 N N . GLY A 1 102 ? 4.071 0.616 12.936 1.00 87.56 102 GLY A N 1
ATOM 749 C CA . GLY A 1 102 ? 4.671 1.727 13.682 1.00 87.56 102 GLY A CA 1
ATOM 750 C C . GLY A 1 102 ? 3.838 3.014 13.713 1.00 87.56 102 GLY A C 1
ATOM 751 O O . GLY A 1 102 ? 4.231 3.946 14.410 1.00 87.56 102 GLY A O 1
ATOM 752 N N . ASP A 1 103 ? 2.735 3.054 12.961 1.00 76.31 103 ASP A N 1
ATOM 753 C CA . ASP A 1 103 ? 1.786 4.173 12.815 1.00 76.31 103 ASP A CA 1
ATOM 754 C C . ASP A 1 103 ? 0.571 3.992 13.746 1.00 76.31 103 ASP A C 1
ATOM 756 O O . ASP A 1 103 ? 0.247 4.926 14.515 1.00 76.31 103 ASP A O 1
#

pLDDT: mean 78.77, std 19.44, range [40.31, 98.38]

Foldseek 3Di:
DDDDDDPDDDDDDDDPPDPPDDDDDDDPPPDPPPPDPDDPDPPDDDPLNFAFDWDADPVQWIWTAGPQRKIWIADNPALDTPDIDGDDDPNSSVNSSVVVVVD

Sequence (103 aa):
MMTIRPIALLILPLLLAACETAPPGPPTVVGATTTLSVSPQQTGPRPMDEVPQQSLMPNGERVYGFASGCRIVIAPRRAVVQSEAGACELYHRDIALLYASGD

Mean predicted aligned error: 17.06 Å

Organism: NCBI:txid2675752

Nearest PDB structures (foldseek):
  7b9v-assembly1_w  TM=7.038E-01  e=2.600E-01  Saccharomyces cerevisiae
  8h95-assembly1_B  TM=8.348E-01  e=1.109E+00  Mus musculus
  8shp-assembly1_N  TM=6.995E-01  e=5.717E+00  Homo sapiens
  5grs-assembly1_A  TM=4.439E-01  e=6.485E+00  Schizosaccharomyces pombe 972h-
  7z4b-assembly1_EA  TM=1.908E-01  e=4.170E+00  Escherichia phage vB_EcoP_SU10

Secondary structure (DSSP, 8-state):
----------------------PPPPP---------------SS--GGG--PEEEE-TTS-EEEE-TTS-EEEE-TTSS-EEEEESS--HHHHHHHHHHHH--